Protein AF-A0A3D5Q559-F1 (afdb_monomer)

pLDDT: mean 84.12, std 15.74, range [49.06, 98.06]

Sequence (63 aa):
DLWRTIPRPEDDEHTGQKRRRFPDEPQENILYFIEKNAPLLDTWQREIIRIVRKLGQYFYPQR

Mean predicted aligned error: 11.02 Å

Radius of gyration: 17.25 Å; Cα contacts (8 Å, |Δi|>4): 11; chains: 1; bounding box: 39×35×36 Å

Solvent-accessible surface area (backbone atoms only — not comparable to full-atom values): 4360 Å² total; per-residue (Å²): 125,87,78,78,77,66,82,73,79,72,78,82,75,87,65,102,60,83,76,74,67,78,67,86,60,91,67,88,55,56,55,61,49,46,58,76,70,46,85,89,57,53,73,69,56,39,48,51,42,52,50,53,48,57,57,54,56,72,74,50,90,81,129

Foldseek 3Di:
DVPPPPDDPDPPPDDPDPPQDPPVDDDPQPLVVCLPPVPPDDPVRSVVSVVVSVVVVVPPDDD

Secondary structure (DSSP, 8-state):
-TTS-SPPPP-----SS-PPPSSSS--S-HHHHHHHH-TT--HHHHHHHHHHHHHHGGGSPP-

Structure (mmCIF, N/CA/C/O backbon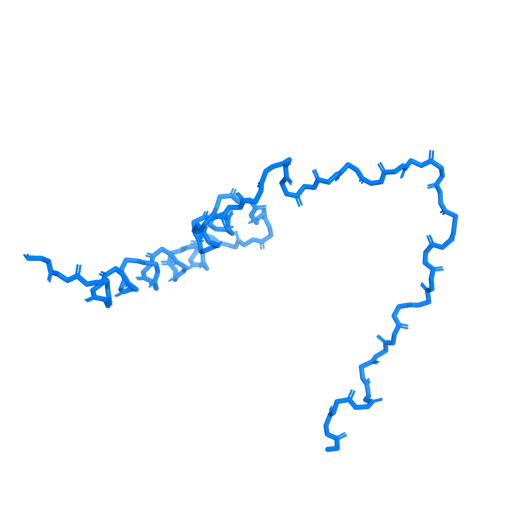e):
data_AF-A0A3D5Q559-F1
#
_entry.id   AF-A0A3D5Q559-F1
#
loop_
_atom_site.group_PDB
_atom_site.id
_atom_site.type_symbol
_atom_site.label_atom_id
_atom_site.label_alt_id
_atom_site.label_comp_id
_atom_site.label_asym_id
_atom_site.label_entity_id
_atom_site.label_seq_id
_atom_site.pdbx_PDB_ins_code
_atom_site.Cartn_x
_atom_site.Cartn_y
_atom_site.Cartn_z
_atom_site.occupancy
_atom_site.B_iso_or_equiv
_atom_site.auth_seq_id
_atom_site.auth_comp_id
_atom_site.auth_asym_id
_atom_site.auth_atom_id
_atom_site.pdbx_PDB_model_num
ATOM 1 N N . ASP A 1 1 ? 2.240 -30.607 -0.013 1.00 59.69 1 ASP A N 1
ATOM 2 C CA . ASP A 1 1 ? 1.652 -31.066 1.260 1.00 59.69 1 ASP A CA 1
ATOM 3 C C . ASP A 1 1 ? 1.317 -29.952 2.256 1.00 59.69 1 ASP A C 1
ATOM 5 O O . ASP A 1 1 ? 0.382 -30.095 3.026 1.00 59.69 1 ASP A O 1
ATOM 9 N N . LEU A 1 2 ? 2.002 -28.803 2.208 1.00 55.72 2 LEU A N 1
ATOM 10 C CA . LEU A 1 2 ? 1.880 -27.726 3.206 1.00 55.72 2 LEU A CA 1
ATOM 11 C C . LEU A 1 2 ? 0.524 -26.982 3.254 1.00 55.72 2 LEU A C 1
ATOM 13 O O . LEU A 1 2 ? 0.273 -26.214 4.172 1.00 55.72 2 LEU A O 1
ATOM 17 N N . TRP A 1 3 ? -0.363 -27.201 2.282 1.00 67.25 3 TRP A N 1
ATOM 18 C CA . TRP A 1 3 ? -1.620 -26.452 2.142 1.00 67.25 3 TRP A CA 1
ATOM 19 C C . TRP A 1 3 ? -2.840 -27.130 2.790 1.00 67.25 3 TRP A C 1
ATOM 21 O O . TRP A 1 3 ? -3.945 -26.603 2.707 1.00 67.25 3 TRP A O 1
ATOM 31 N N . ARG A 1 4 ? -2.676 -28.302 3.421 1.00 68.88 4 ARG A N 1
ATOM 32 C CA . ARG A 1 4 ? -3.794 -29.076 4.000 1.00 68.88 4 ARG A CA 1
ATOM 33 C C . ARG A 1 4 ? -4.142 -28.719 5.450 1.00 68.88 4 ARG A C 1
ATOM 35 O O . ARG A 1 4 ? -5.165 -29.181 5.936 1.00 68.88 4 ARG A O 1
ATOM 42 N N . THR A 1 5 ? -3.322 -27.921 6.131 1.00 75.69 5 THR A N 1
ATOM 43 C CA . THR A 1 5 ? -3.487 -27.585 7.559 1.00 75.69 5 THR A CA 1
ATOM 44 C C . THR A 1 5 ? -4.139 -26.231 7.811 1.00 75.69 5 THR A C 1
ATOM 46 O O . THR A 1 5 ? -4.292 -25.849 8.967 1.00 75.69 5 THR A O 1
ATOM 49 N N . ILE A 1 6 ? -4.523 -25.492 6.766 1.00 71.94 6 ILE A N 1
ATOM 50 C CA . ILE A 1 6 ? -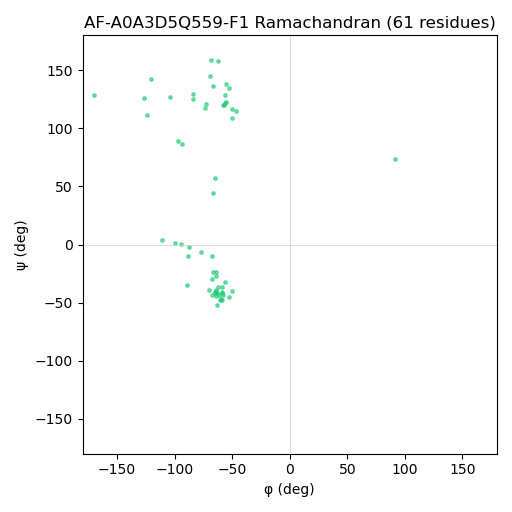5.232 -24.224 6.946 1.00 71.94 6 ILE A CA 1
ATOM 51 C C . ILE A 1 6 ? -6.667 -24.552 7.379 1.00 71.94 6 ILE A C 1
ATOM 53 O O . ILE A 1 6 ? -7.381 -25.199 6.603 1.00 71.94 6 ILE A O 1
ATOM 57 N N . PRO A 1 7 ? -7.098 -24.137 8.587 1.00 70.00 7 PRO A N 1
ATOM 58 C CA . PRO A 1 7 ? -8.476 -24.300 9.022 1.00 70.00 7 PRO A CA 1
ATOM 59 C C . PRO A 1 7 ? -9.387 -23.648 7.987 1.00 70.00 7 PRO A C 1
ATOM 61 O O . PRO A 1 7 ? -9.221 -22.471 7.658 1.00 70.00 7 PRO A O 1
ATOM 64 N N . ARG A 1 8 ? -10.315 -24.423 7.428 1.00 64.94 8 ARG A N 1
ATOM 65 C CA . ARG A 1 8 ? -11.378 -23.847 6.611 1.00 64.94 8 ARG A CA 1
ATOM 66 C C . ARG A 1 8 ? -12.318 -23.156 7.591 1.00 64.94 8 ARG A C 1
ATOM 68 O O . ARG A 1 8 ? -12.765 -23.843 8.509 1.00 64.94 8 ARG A O 1
ATOM 75 N N . PRO A 1 9 ? -12.557 -21.841 7.469 1.00 63.50 9 PRO A N 1
ATOM 76 C CA . PRO A 1 9 ? -13.591 -21.216 8.271 1.00 63.50 9 PRO A CA 1
ATOM 77 C C . PRO A 1 9 ? -14.885 -21.972 7.978 1.00 63.50 9 PRO A C 1
ATOM 79 O O . PRO A 1 9 ? -15.251 -22.133 6.812 1.00 63.50 9 PRO A O 1
ATOM 82 N N . GLU A 1 10 ? -15.482 -22.529 9.030 1.00 58.22 10 GLU A N 1
ATOM 83 C CA . GLU A 1 10 ? -16.829 -23.077 8.971 1.00 58.22 10 GLU A CA 1
ATOM 84 C C . GLU A 1 10 ? -17.723 -21.981 8.402 1.00 58.22 10 GLU A C 1
ATOM 86 O O . GLU A 1 10 ? -17.550 -20.806 8.737 1.00 58.22 10 GLU A O 1
ATOM 91 N N . ASP A 1 11 ? -18.572 -22.359 7.451 1.00 54.16 11 ASP A N 1
ATOM 92 C CA . ASP A 1 11 ? -19.458 -21.444 6.756 1.00 54.16 11 ASP A CA 1
ATOM 93 C C . ASP A 1 11 ? -20.154 -20.534 7.782 1.00 54.16 11 ASP A C 1
ATOM 95 O O . ASP A 1 11 ? -20.927 -21.007 8.615 1.00 54.16 11 ASP A O 1
ATOM 99 N N . ASP A 1 12 ? -19.851 -19.228 7.721 1.00 56.19 12 ASP A N 1
ATOM 100 C CA . ASP A 1 12 ? -20.560 -18.134 8.405 1.00 56.19 12 ASP A CA 1
ATOM 101 C C . ASP A 1 12 ? -21.999 -18.051 7.823 1.00 56.19 12 ASP A C 1
ATOM 103 O O . ASP A 1 12 ? -22.437 -17.038 7.269 1.00 56.19 12 ASP A O 1
ATOM 107 N N . GLU A 1 13 ? -22.757 -19.143 7.888 1.00 53.31 13 GLU A N 1
ATOM 108 C CA . GLU A 1 13 ? -24.205 -19.096 7.940 1.00 53.31 13 GLU A CA 1
ATOM 109 C C . GLU A 1 13 ? -24.559 -18.455 9.292 1.00 53.31 13 GLU A C 1
ATOM 111 O O . GLU A 1 13 ? -23.953 -18.764 10.309 1.00 53.31 13 GLU A O 1
ATOM 116 N N . HIS A 1 14 ? -25.529 -17.537 9.304 1.00 51.62 14 HIS A N 1
ATOM 117 C CA . HIS A 1 14 ? -25.955 -16.691 10.437 1.00 51.62 14 HIS A CA 1
ATOM 118 C C . HIS A 1 14 ? -25.270 -15.315 10.576 1.00 51.62 14 HIS A C 1
ATOM 120 O O . HIS A 1 14 ? -24.578 -15.014 11.542 1.00 51.62 14 HIS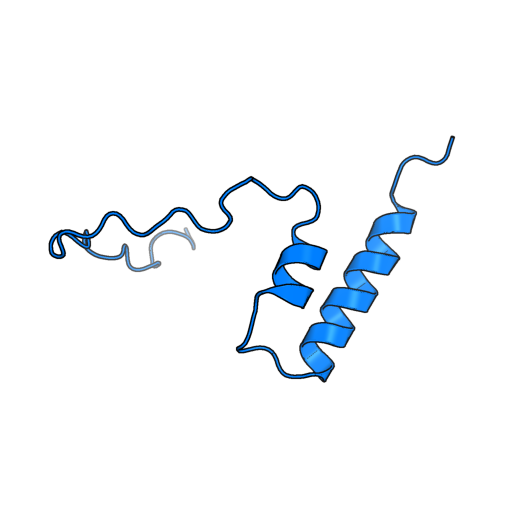 A O 1
ATOM 126 N N . THR A 1 15 ? -25.632 -14.376 9.693 1.00 49.06 15 THR A N 1
ATOM 127 C CA . THR A 1 15 ? -26.375 -13.156 10.097 1.00 49.06 15 THR A CA 1
ATOM 128 C C . THR A 1 15 ? -26.865 -12.388 8.861 1.00 49.06 15 THR A C 1
ATOM 130 O O . THR A 1 15 ? -26.113 -12.116 7.934 1.00 49.06 15 THR A O 1
ATOM 133 N N . GLY A 1 16 ? -28.160 -12.055 8.830 1.00 53.94 16 GLY A N 1
ATOM 134 C CA . GLY A 1 16 ? -28.909 -11.476 7.702 1.00 53.94 16 GLY A CA 1
ATOM 135 C C . GLY A 1 16 ? -28.545 -10.050 7.262 1.00 53.94 16 GLY A C 1
ATOM 136 O O . GLY A 1 16 ? -29.431 -9.252 6.968 1.00 53.94 16 GLY A O 1
ATOM 137 N N . GLN A 1 17 ? -27.263 -9.720 7.161 1.00 61.44 17 GLN A N 1
ATOM 138 C CA . GLN A 1 17 ? -26.779 -8.556 6.430 1.00 61.44 17 GLN A CA 1
ATOM 139 C C . GLN A 1 17 ? -25.776 -9.067 5.404 1.00 61.44 17 GLN A C 1
ATOM 141 O O . GLN A 1 17 ? -24.701 -9.529 5.775 1.00 61.44 17 GLN A O 1
ATOM 146 N N . LYS A 1 18 ? -26.106 -8.992 4.106 1.00 65.81 18 LYS A N 1
ATOM 147 C CA . LYS A 1 18 ? -25.092 -9.155 3.055 1.00 65.81 18 L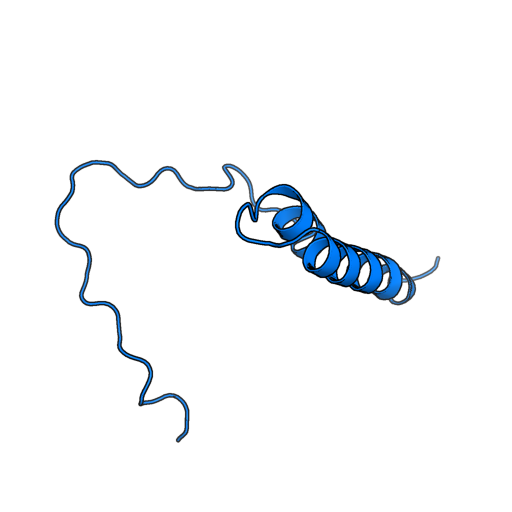YS A CA 1
ATOM 148 C C . LYS A 1 18 ? -23.938 -8.220 3.422 1.00 65.81 18 LYS A C 1
ATOM 150 O O . LYS A 1 18 ? -24.137 -7.003 3.373 1.00 65.81 18 LYS A O 1
ATOM 155 N N . ARG A 1 19 ? -22.781 -8.760 3.846 1.00 72.31 19 ARG A N 1
ATOM 156 C CA . ARG A 1 19 ? -21.579 -7.952 4.104 1.00 72.31 19 ARG A CA 1
ATOM 157 C C . ARG A 1 19 ? -21.396 -7.092 2.858 1.00 72.31 19 ARG A C 1
ATOM 159 O O . ARG A 1 19 ? -21.291 -7.631 1.754 1.00 72.31 19 ARG A O 1
ATOM 166 N N . ARG A 1 20 ? -21.491 -5.767 3.017 1.00 80.56 20 ARG A N 1
ATOM 167 C CA . ARG A 1 20 ? -21.328 -4.851 1.886 1.00 80.56 20 ARG A CA 1
ATOM 168 C C . ARG A 1 20 ? -19.971 -5.154 1.274 1.00 80.56 20 ARG A C 1
ATOM 170 O O . ARG A 1 20 ? -18.981 -5.264 1.998 1.00 80.56 20 ARG A O 1
ATOM 177 N N . ARG A 1 21 ? -19.960 -5.370 -0.040 1.00 83.50 21 ARG A N 1
ATOM 178 C CA . ARG A 1 21 ? -18.727 -5.622 -0.775 1.00 83.50 21 ARG A CA 1
ATOM 179 C C . ARG A 1 21 ? -17.822 -4.421 -0.537 1.00 83.50 21 ARG A C 1
ATOM 181 O O . ARG A 1 21 ? -18.209 -3.302 -0.837 1.00 83.50 21 ARG A O 1
ATOM 188 N N . PHE A 1 22 ? -16.657 -4.662 0.043 1.00 86.12 22 PHE A N 1
ATOM 189 C CA . PHE A 1 22 ? -15.670 -3.626 0.273 1.00 86.12 22 PHE A CA 1
ATOM 190 C C . PHE A 1 22 ? -14.343 -4.076 -0.336 1.00 86.12 22 PHE A C 1
ATOM 192 O O . PHE A 1 22 ? -13.878 -5.172 -0.008 1.00 86.12 22 PHE A O 1
ATOM 199 N N . PRO A 1 23 ? -13.727 -3.260 -1.204 1.00 91.06 23 PRO A N 1
ATOM 200 C CA . PRO A 1 23 ? -14.228 -1.985 -1.740 1.00 91.06 23 PRO A CA 1
ATOM 201 C C . PRO A 1 23 ? -15.440 -2.161 -2.680 1.00 91.06 23 PRO A C 1
ATOM 203 O O . PRO A 1 23 ? -15.644 -3.249 -3.223 1.00 91.06 23 PRO A O 1
ATOM 206 N N . ASP A 1 24 ? -16.232 -1.096 -2.869 1.00 90.06 24 ASP A N 1
ATOM 207 C CA . ASP A 1 24 ? -17.391 -1.100 -3.785 1.00 90.06 24 ASP A CA 1
ATOM 208 C C . ASP A 1 24 ? -16.962 -1.424 -5.229 1.00 90.06 24 ASP A C 1
ATOM 210 O O . ASP A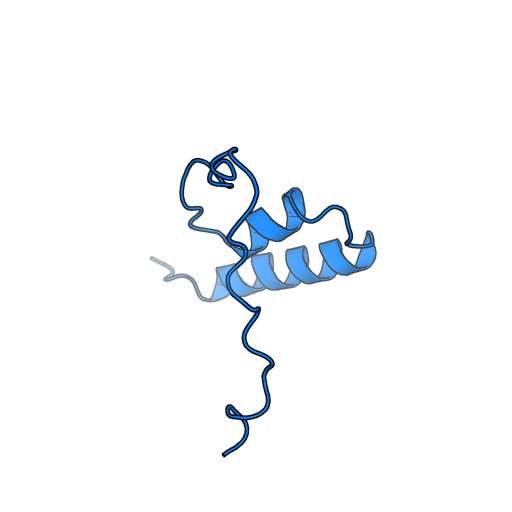 1 24 ? -17.632 -2.181 -5.937 1.00 90.06 24 ASP A O 1
ATOM 214 N N . GLU A 1 25 ? -15.784 -0.930 -5.625 1.00 90.25 25 GLU A N 1
ATOM 215 C CA . GLU A 1 25 ? -15.147 -1.204 -6.913 1.00 90.25 25 GLU A CA 1
ATOM 216 C C . GLU A 1 25 ? -13.763 -1.853 -6.742 1.00 90.25 25 GLU A C 1
ATOM 218 O O . GLU A 1 25 ? -13.003 -1.463 -5.844 1.00 90.25 25 GLU A O 1
ATOM 223 N N . PRO A 1 26 ? -13.387 -2.814 -7.612 1.00 91.94 26 PRO A N 1
ATOM 224 C CA . PRO A 1 26 ? -12.039 -3.374 -7.638 1.00 91.94 26 PRO A CA 1
ATOM 225 C C . PRO A 1 26 ? -10.971 -2.291 -7.800 1.00 91.94 26 PRO A C 1
ATOM 227 O O . PRO A 1 26 ? -11.114 -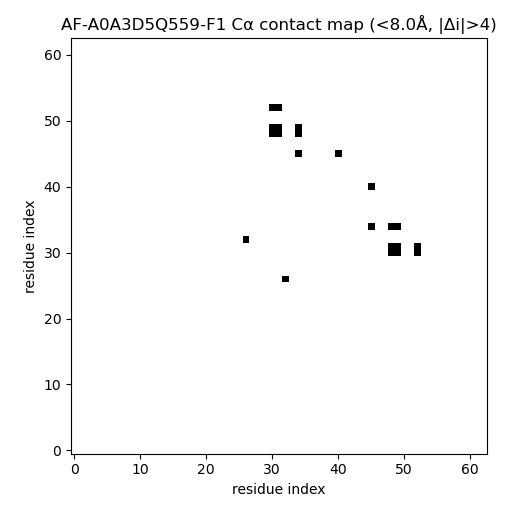1.377 -8.604 1.00 91.94 26 PRO A O 1
ATOM 230 N N . GLN A 1 27 ? -9.875 -2.423 -7.056 1.00 94.06 27 GLN A N 1
ATOM 231 C CA . GLN A 1 27 ? -8.763 -1.478 -7.098 1.00 94.06 27 GLN A CA 1
ATOM 232 C C . GLN A 1 27 ? -7.598 -2.082 -7.878 1.00 94.06 27 GLN A C 1
ATOM 234 O O . GLN A 1 27 ? -7.138 -3.174 -7.551 1.00 94.06 27 GLN A O 1
ATOM 239 N N . GLU A 1 28 ? -7.093 -1.356 -8.875 1.00 91.88 28 GLU A N 1
ATOM 240 C CA . GLU A 1 28 ? -5.922 -1.776 -9.654 1.00 91.88 28 GLU A CA 1
ATOM 241 C C . GLU A 1 28 ? -4.648 -1.771 -8.793 1.00 91.88 28 GLU A C 1
ATOM 243 O O . GLU A 1 28 ? -3.865 -2.720 -8.794 1.00 91.88 28 GLU A O 1
ATOM 248 N N . ASN A 1 29 ? -4.459 -0.723 -7.982 1.00 94.25 29 ASN A N 1
ATOM 249 C CA . ASN A 1 29 ? -3.300 -0.602 -7.104 1.00 94.25 29 ASN A CA 1
ATOM 250 C C . ASN A 1 29 ? -3.593 -1.158 -5.702 1.00 94.25 29 ASN A C 1
ATOM 252 O O . ASN A 1 29 ? -3.955 -0.422 -4.782 1.00 94.25 29 ASN A O 1
ATOM 256 N N . ILE A 1 30 ? -3.390 -2.466 -5.534 1.00 94.25 30 ILE A N 1
ATOM 257 C CA . ILE A 1 30 ? -3.613 -3.171 -4.260 1.00 94.25 30 ILE A CA 1
ATOM 258 C C . ILE A 1 30 ? -2.746 -2.586 -3.131 1.00 94.25 30 ILE A C 1
ATOM 260 O O . ILE A 1 30 ? -3.229 -2.392 -2.017 1.00 94.25 30 ILE A O 1
ATOM 264 N N . LEU A 1 31 ? -1.481 -2.248 -3.406 1.00 95.62 31 LEU A N 1
ATOM 265 C CA . LEU A 1 31 ? -0.580 -1.688 -2.390 1.00 95.62 31 LEU A CA 1
ATOM 266 C C . LEU A 1 31 ? -1.062 -0.319 -1.900 1.00 95.62 31 LEU A C 1
ATOM 268 O O . LEU A 1 31 ? -1.042 -0.047 -0.702 1.00 95.62 31 LEU A O 1
ATOM 272 N N . TYR A 1 32 ? -1.540 0.528 -2.812 1.00 95.31 32 TYR A N 1
ATOM 273 C CA . TYR A 1 32 ? -2.136 1.814 -2.459 1.00 95.31 32 TYR A CA 1
ATOM 274 C C . TYR A 1 32 ? -3.427 1.633 -1.660 1.00 95.31 32 TYR A C 1
ATOM 276 O O . TYR A 1 32 ? -3.647 2.331 -0.671 1.00 95.31 32 TYR A O 1
ATOM 284 N N . PHE A 1 33 ? -4.265 0.673 -2.054 1.00 96.25 33 PHE A N 1
ATOM 285 C CA . PHE A 1 33 ? -5.494 0.361 -1.337 1.00 96.25 33 PHE A CA 1
ATOM 286 C C . PHE A 1 33 ? -5.216 -0.037 0.120 1.00 96.25 33 PHE A C 1
ATOM 288 O O . PHE A 1 33 ? -5.836 0.521 1.026 1.00 96.25 33 PHE A O 1
ATOM 295 N N . ILE A 1 34 ? -4.253 -0.934 0.358 1.00 95.12 34 ILE A N 1
ATOM 296 C CA . ILE A 1 34 ? -3.867 -1.366 1.710 1.00 95.12 34 ILE A CA 1
ATOM 297 C C . ILE A 1 34 ? -3.275 -0.194 2.507 1.00 95.12 34 ILE A C 1
ATOM 299 O O . ILE A 1 34 ? -3.672 0.018 3.652 1.00 95.12 34 ILE A O 1
ATOM 303 N N . GLU A 1 35 ? -2.388 0.611 1.903 1.00 95.00 35 GLU A N 1
ATOM 304 C CA . GLU A 1 35 ? -1.796 1.806 2.533 1.00 95.00 35 GLU A CA 1
ATOM 305 C C . GLU A 1 35 ? -2.872 2.728 3.141 1.00 95.00 35 GLU A C 1
ATOM 307 O O . GLU A 1 35 ? -2.685 3.268 4.237 1.00 95.00 35 GLU A O 1
ATOM 312 N N . LYS A 1 36 ? -4.008 2.888 2.445 1.00 94.12 36 LYS A N 1
ATOM 313 C CA . LYS A 1 36 ? -5.112 3.774 2.845 1.00 94.12 36 LYS A CA 1
ATOM 314 C C . LYS A 1 36 ? -6.156 3.123 3.745 1.00 94.12 36 LYS A C 1
ATOM 316 O O . LYS A 1 36 ? -6.675 3.799 4.625 1.00 94.12 36 LYS A O 1
ATOM 321 N N . ASN A 1 37 ? -6.452 1.841 3.552 1.00 94.62 37 ASN A N 1
ATOM 322 C CA . ASN A 1 37 ? -7.627 1.201 4.151 1.00 94.62 37 ASN A CA 1
ATOM 323 C C . ASN A 1 37 ? -7.302 0.172 5.242 1.00 94.62 37 ASN A C 1
ATOM 325 O O . ASN A 1 37 ? -8.220 -0.458 5.754 1.00 94.62 37 ASN A O 1
ATOM 329 N N . ALA A 1 38 ? -6.033 -0.015 5.620 1.00 94.12 38 ALA A N 1
ATOM 330 C CA . ALA A 1 38 ? -5.652 -0.934 6.693 1.00 94.12 38 ALA A CA 1
ATOM 331 C C . ALA A 1 38 ? -5.455 -0.188 8.031 1.00 94.12 38 ALA A C 1
ATOM 333 O O . ALA A 1 38 ? -4.343 0.260 8.304 1.00 94.12 38 ALA A O 1
ATOM 334 N N . PRO A 1 39 ? -6.486 -0.007 8.882 1.00 92.75 39 PRO A N 1
ATOM 335 C CA . PRO A 1 39 ? -6.383 0.767 10.128 1.00 92.75 39 PRO A CA 1
ATOM 336 C C . PRO A 1 39 ? -5.460 0.129 11.174 1.00 92.75 39 PRO A C 1
ATOM 338 O O . PRO A 1 39 ? -4.913 0.841 12.003 1.00 92.75 39 PRO A O 1
ATOM 341 N N . LEU A 1 40 ? -5.250 -1.186 11.100 1.00 96.06 40 LEU A N 1
ATOM 342 C CA . LEU A 1 40 ? -4.423 -1.944 12.044 1.00 96.06 40 LEU A CA 1
ATOM 343 C C . LEU A 1 40 ? -2.912 -1.783 11.815 1.00 96.06 40 LEU A C 1
ATOM 345 O O . LEU A 1 40 ? -2.131 -2.313 12.596 1.00 96.06 40 LEU A O 1
ATOM 349 N N . LEU A 1 41 ? -2.499 -1.099 10.742 1.00 96.81 41 LEU A N 1
ATOM 350 C CA . LEU A 1 41 ? -1.085 -0.878 10.459 1.00 96.81 41 LEU A CA 1
ATOM 351 C C . LEU A 1 41 ? -0.538 0.333 11.2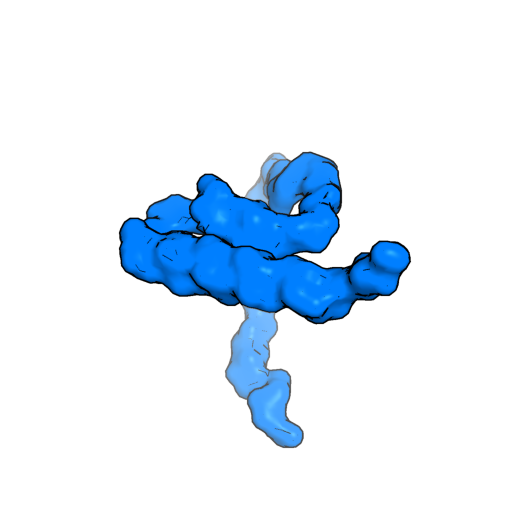11 1.00 96.81 41 LEU A C 1
ATOM 353 O O . LEU A 1 41 ? -1.061 1.449 11.069 1.00 96.81 41 LEU A O 1
ATOM 357 N N . ASP A 1 42 ? 0.587 0.114 11.887 1.00 97.81 42 ASP A N 1
ATOM 358 C CA . ASP A 1 42 ? 1.420 1.172 12.445 1.00 97.81 42 ASP A CA 1
ATOM 359 C C . ASP A 1 42 ? 1.979 2.073 11.337 1.00 97.81 42 ASP A C 1
ATOM 361 O O . ASP A 1 42 ? 2.144 1.669 10.179 1.00 97.81 42 ASP A O 1
ATOM 365 N N . THR A 1 43 ? 2.362 3.299 11.700 1.00 96.69 43 THR A N 1
ATOM 366 C CA . THR A 1 43 ? 2.917 4.283 10.758 1.00 96.69 43 THR A CA 1
ATOM 367 C C . THR A 1 43 ? 4.098 3.725 9.956 1.00 96.69 43 THR A C 1
ATOM 369 O O . THR A 1 43 ? 4.124 3.860 8.736 1.00 96.69 43 THR A O 1
ATOM 372 N N . TRP A 1 44 ? 5.043 3.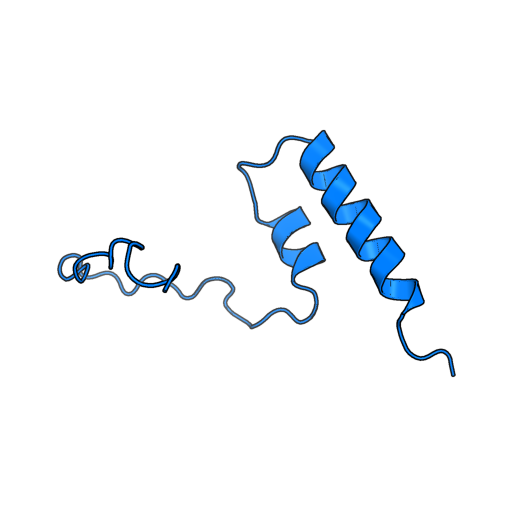028 10.599 1.00 97.81 44 TRP A N 1
ATOM 373 C CA . TRP A 1 44 ? 6.224 2.478 9.917 1.00 97.81 44 TRP A CA 1
ATOM 374 C C . TRP A 1 44 ? 5.881 1.345 8.935 1.00 97.81 44 TRP A C 1
ATOM 376 O O . TRP A 1 44 ? 6.540 1.194 7.907 1.00 97.81 44 TRP A O 1
ATOM 386 N N . GLN A 1 45 ? 4.819 0.578 9.195 1.00 97.88 45 GLN A N 1
ATOM 387 C CA . GLN A 1 45 ? 4.365 -0.483 8.291 1.00 97.88 45 GLN A CA 1
ATOM 388 C C . GLN A 1 45 ? 3.768 0.115 7.012 1.00 97.88 45 GLN A C 1
ATOM 390 O O . GLN A 1 45 ? 4.043 -0.367 5.912 1.00 97.88 45 GLN A O 1
ATOM 395 N N . ARG A 1 46 ? 3.018 1.221 7.132 1.00 97.62 46 ARG A N 1
ATOM 396 C CA . ARG A 1 46 ? 2.530 1.983 5.967 1.00 97.62 46 ARG A CA 1
ATOM 397 C C . ARG A 1 46 ? 3.679 2.543 5.142 1.00 97.62 46 ARG A C 1
ATOM 399 O O . ARG A 1 46 ? 3.601 2.542 3.915 1.00 97.62 46 ARG A O 1
ATOM 406 N N . GLU A 1 47 ? 4.754 2.975 5.798 1.00 97.69 47 GLU A N 1
ATOM 407 C CA . GLU A 1 47 ? 5.952 3.456 5.112 1.00 97.69 47 GLU A CA 1
ATOM 408 C C . GLU A 1 47 ? 6.622 2.363 4.275 1.00 97.69 47 GLU A C 1
ATOM 410 O O . GLU A 1 47 ? 6.970 2.615 3.122 1.00 97.69 47 GLU A O 1
ATOM 415 N N . ILE A 1 48 ? 6.715 1.129 4.781 1.00 97.94 48 ILE A N 1
ATOM 416 C CA . ILE A 1 48 ? 7.223 -0.005 3.991 1.00 97.94 48 ILE A CA 1
ATOM 417 C C . ILE A 1 48 ? 6.342 -0.248 2.764 1.00 97.94 48 ILE A C 1
ATOM 419 O O . ILE A 1 48 ? 6.862 -0.347 1.652 1.00 97.94 48 ILE A O 1
ATOM 423 N N . ILE A 1 49 ? 5.016 -0.283 2.929 1.00 97.81 49 ILE A N 1
ATOM 424 C CA . ILE A 1 49 ? 4.083 -0.450 1.802 1.00 97.81 49 ILE A CA 1
ATOM 425 C C . ILE A 1 49 ? 4.274 0.670 0.774 1.00 97.81 49 ILE A C 1
ATOM 427 O O . ILE A 1 49 ? 4.338 0.405 -0.428 1.00 97.81 49 ILE A O 1
ATOM 431 N N . ARG A 1 50 ? 4.423 1.919 1.230 1.00 97.62 50 ARG A N 1
ATOM 432 C CA . ARG A 1 50 ? 4.670 3.082 0.371 1.00 97.62 50 ARG A CA 1
ATOM 433 C C . ARG A 1 50 ? 5.977 2.949 -0.410 1.00 97.62 50 ARG A C 1
ATOM 435 O O . ARG A 1 50 ? 5.997 3.252 -1.603 1.00 97.62 50 ARG A O 1
ATOM 442 N N . ILE A 1 51 ? 7.051 2.500 0.238 1.00 98.06 51 ILE A N 1
ATOM 443 C CA . ILE A 1 51 ? 8.356 2.265 -0.395 1.00 98.06 51 ILE A CA 1
ATOM 444 C C . ILE A 1 51 ? 8.236 1.167 -1.451 1.00 98.06 51 ILE A C 1
ATOM 446 O O . ILE A 1 51 ? 8.590 1.403 -2.603 1.00 98.06 51 ILE A O 1
ATOM 450 N N . VAL A 1 52 ? 7.674 0.007 -1.100 1.00 98.06 52 VAL A N 1
ATOM 451 C CA . VAL A 1 52 ? 7.486 -1.117 -2.032 1.00 98.06 52 VAL A CA 1
ATOM 452 C C . VAL A 1 52 ? 6.625 -0.700 -3.222 1.00 98.06 52 VAL A C 1
ATOM 454 O O . VAL A 1 52 ? 6.970 -1.001 -4.361 1.00 98.06 52 VAL A O 1
ATOM 457 N N . ARG A 1 53 ? 5.549 0.062 -2.992 1.00 96.62 53 ARG A N 1
ATOM 458 C CA . ARG A 1 53 ? 4.695 0.593 -4.060 1.00 96.62 53 ARG A CA 1
ATOM 459 C C . ARG A 1 53 ? 5.469 1.485 -5.023 1.00 96.62 53 ARG A C 1
ATOM 461 O O . ARG A 1 53 ? 5.331 1.313 -6.228 1.00 96.62 53 ARG A O 1
ATOM 468 N N . LYS A 1 54 ? 6.274 2.419 -4.509 1.00 96.50 54 LYS A N 1
ATOM 469 C CA . LYS A 1 54 ? 7.124 3.287 -5.338 1.00 96.50 54 LYS A CA 1
ATOM 470 C C . LYS A 1 54 ? 8.182 2.487 -6.096 1.00 96.50 54 LYS A C 1
ATOM 472 O O . LYS A 1 54 ? 8.395 2.743 -7.273 1.00 96.50 54 LYS A O 1
ATOM 477 N N . LEU A 1 55 ? 8.796 1.494 -5.452 1.00 97.38 55 LEU A N 1
ATOM 478 C CA . LEU A 1 55 ? 9.771 0.617 -6.101 1.00 97.38 55 LEU A CA 1
ATOM 479 C C . LEU A 1 55 ? 9.135 -0.213 -7.224 1.00 97.38 55 LEU A C 1
ATOM 481 O O . LEU A 1 55 ? 9.723 -0.356 -8.290 1.00 97.38 55 LEU A O 1
ATOM 485 N N . GLY A 1 56 ? 7.909 -0.697 -7.019 1.00 94.62 56 GLY A N 1
ATOM 486 C CA . GLY A 1 56 ? 7.134 -1.419 -8.027 1.00 94.62 56 GLY A CA 1
ATOM 487 C C . GLY A 1 56 ? 6.944 -0.633 -9.328 1.00 94.62 56 GLY A C 1
ATOM 488 O O . GLY A 1 56 ? 6.938 -1.225 -10.403 1.00 94.62 56 GLY A O 1
ATOM 489 N N . GLN A 1 57 ? 6.863 0.701 -9.249 1.00 91.94 57 GLN A N 1
ATOM 490 C CA . GLN A 1 57 ? 6.685 1.556 -10.427 1.00 91.94 57 GLN A CA 1
ATOM 491 C C . GLN A 1 57 ? 7.867 1.496 -11.399 1.00 91.94 57 GLN A C 1
ATOM 493 O O . GLN A 1 57 ? 7.664 1.691 -12.595 1.00 91.94 57 GLN A O 1
ATOM 498 N N . TYR A 1 58 ? 9.083 1.194 -10.929 1.00 95.25 58 TYR A N 1
ATOM 499 C CA . TYR A 1 58 ? 10.245 1.043 -11.813 1.00 95.25 58 TYR A CA 1
ATOM 500 C C . TYR A 1 58 ? 10.106 -0.132 -12.782 1.00 95.25 58 TYR A C 1
ATOM 502 O O . TYR A 1 58 ? 10.723 -0.123 -13.843 1.00 95.25 58 TYR A O 1
ATOM 510 N N . PHE A 1 59 ? 9.284 -1.124 -12.440 1.00 92.62 59 PHE A N 1
ATOM 511 C CA . PHE A 1 59 ? 9.026 -2.284 -13.289 1.00 92.62 59 PHE A CA 1
ATOM 512 C C . PHE A 1 59 ? 7.889 -2.054 -14.286 1.00 92.62 59 PHE A C 1
ATOM 514 O O . PHE A 1 59 ? 7.593 -2.946 -15.082 1.00 92.62 59 PHE A O 1
ATOM 521 N N . TYR A 1 60 ? 7.238 -0.887 -14.264 1.00 92.06 60 TYR A N 1
ATOM 522 C CA . TYR A 1 60 ? 6.271 -0.564 -15.300 1.00 92.06 60 TYR A CA 1
ATOM 523 C C . TYR A 1 60 ? 6.96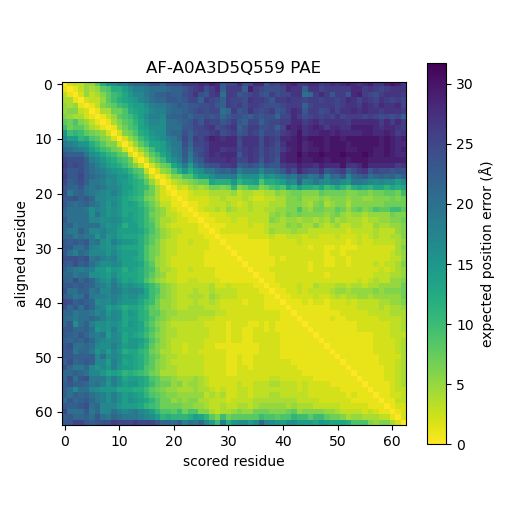5 -0.342 -16.646 1.00 92.06 60 TYR A C 1
ATOM 525 O O . TYR A 1 60 ? 8.080 0.191 -16.678 1.00 92.06 60 TYR A O 1
ATOM 533 N N . PRO A 1 61 ? 6.318 -0.742 -17.758 1.00 94.19 61 PRO A N 1
ATOM 534 C CA . PRO A 1 61 ? 6.874 -0.545 -19.086 1.00 94.19 61 PRO A CA 1
ATOM 535 C C . PRO A 1 61 ? 7.157 0.941 -19.311 1.00 94.19 61 PRO A C 1
ATOM 537 O O . PRO A 1 61 ? 6.243 1.766 -19.252 1.00 94.19 61 PRO A O 1
ATOM 540 N N . GLN A 1 62 ? 8.419 1.273 -19.564 1.00 87.00 62 GLN A N 1
ATOM 541 C CA . GLN A 1 62 ? 8.823 2.615 -19.967 1.00 87.00 62 GLN A CA 1
ATOM 542 C C . GLN A 1 62 ? 8.611 2.709 -21.484 1.00 87.00 62 GLN A C 1
ATOM 544 O O . GLN A 1 62 ? 9.069 1.830 -22.216 1.00 87.00 62 GLN A O 1
ATOM 549 N N . ARG A 1 63 ? 7.846 3.703 -21.942 1.00 78.94 63 ARG A N 1
ATOM 550 C CA . ARG A 1 63 ? 7.655 3.989 -23.372 1.00 78.94 63 ARG A CA 1
ATOM 551 C C . ARG A 1 63 ? 8.736 4.924 -23.886 1.00 78.94 63 ARG A C 1
ATOM 553 O O . ARG A 1 63 ? 9.197 5.760 -23.079 1.00 78.94 63 ARG A O 1
#